Protein AF-A0A399NTB1-F1 (afdb_monomer)

Radius of gyration: 18.1 Å; Cα contacts (8 Å, |Δi|>4): 78; chains: 1; bounding box: 37×38×47 Å

Sequence (113 aa):
LAAPFAGIPLGTSALASAGLGVTPLVVAVVVLGLLAVVIEVRRRADLRFQGPPAPVDPALPGMAGMTTMMRVLPFVTVVFAGVAPLAAALYLLSSAAWTLVERAALRRLLGRA

Mean predicted aligned error: 7.23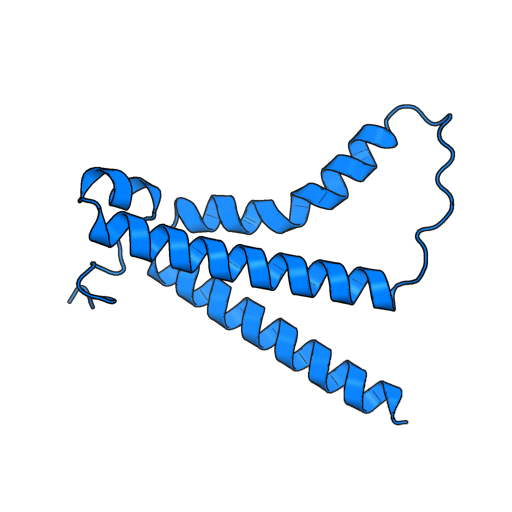 Å

Solvent-accessible surface area (backbone atoms only — not comparable to full-atom values): 6416 Å² total; per-residue (Å²): 134,79,62,59,55,99,85,36,54,34,76,45,17,39,65,59,17,64,81,73,41,68,68,52,27,50,55,38,51,51,54,49,50,53,35,51,49,50,51,50,52,46,51,54,53,49,52,68,71,72,48,81,76,76,90,72,68,83,83,49,88,62,51,73,57,51,56,50,48,69,67,49,58,77,55,53,58,50,58,53,34,35,68,34,29,42,52,55,34,51,50,51,34,53,52,51,48,47,54,47,51,51,53,52,51,50,52,59,51,63,74,73,109

Structure (mmCIF, N/CA/C/O backbone):
data_AF-A0A399NTB1-F1
#
_entry.id   AF-A0A399NTB1-F1
#
loop_
_atom_site.group_PDB
_atom_site.id
_atom_site.type_symbol
_atom_site.label_atom_id
_atom_site.label_alt_id
_atom_site.label_comp_id
_atom_site.label_asym_id
_atom_site.label_entity_id
_atom_site.label_seq_id
_atom_site.pdbx_PDB_ins_code
_atom_site.Cartn_x
_atom_site.Cartn_y
_atom_site.Cartn_z
_atom_site.occupancy
_atom_site.B_iso_or_equiv
_atom_site.auth_seq_id
_atom_site.auth_comp_id
_atom_site.auth_asym_id
_atom_site.auth_atom_id
_atom_site.pdbx_PDB_model_num
ATOM 1 N N . LEU A 1 1 ? 19.387 -16.579 -15.062 1.00 48.25 1 LEU A N 1
ATOM 2 C CA . LEU A 1 1 ? 17.949 -16.549 -15.413 1.00 48.25 1 LEU A CA 1
ATOM 3 C C . LEU A 1 1 ? 17.287 -15.416 -14.637 1.00 48.25 1 LEU A C 1
ATOM 5 O O . LEU A 1 1 ? 16.914 -15.610 -13.488 1.00 48.25 1 LEU A O 1
ATOM 9 N N . ALA A 1 2 ? 17.222 -14.215 -15.214 1.00 59.78 2 ALA A N 1
ATOM 10 C CA . ALA A 1 2 ? 16.421 -13.140 -14.636 1.00 59.78 2 ALA A CA 1
ATOM 11 C C . ALA A 1 2 ? 14.967 -13.407 -15.035 1.00 59.78 2 ALA A C 1
ATOM 13 O O . ALA A 1 2 ? 14.620 -13.249 -16.202 1.00 59.78 2 ALA A O 1
ATOM 14 N N . ALA A 1 3 ? 14.143 -13.892 -14.106 1.00 72.56 3 ALA A N 1
ATOM 15 C CA . ALA A 1 3 ? 12.722 -14.055 -14.382 1.00 72.56 3 ALA A CA 1
ATOM 16 C C . ALA A 1 3 ? 12.090 -12.655 -14.547 1.00 72.56 3 ALA A C 1
ATOM 18 O O . ALA A 1 3 ? 12.289 -11.804 -13.672 1.00 72.56 3 ALA A O 1
ATOM 19 N N . PRO A 1 4 ? 11.399 -12.374 -15.666 1.00 78.69 4 PRO A N 1
ATOM 20 C CA . PRO A 1 4 ? 10.725 -11.102 -15.865 1.00 78.69 4 PRO A CA 1
ATOM 21 C C . PRO A 1 4 ? 9.335 -11.115 -15.219 1.00 78.69 4 PRO A C 1
ATOM 23 O O . PRO A 1 4 ? 8.628 -12.121 -15.252 1.00 78.69 4 PRO A O 1
ATOM 26 N N . PHE A 1 5 ? 8.910 -9.974 -14.687 1.00 75.06 5 PHE A N 1
ATOM 27 C CA . PHE A 1 5 ? 7.531 -9.717 -14.282 1.00 75.06 5 PHE A CA 1
ATOM 28 C C . PHE A 1 5 ? 6.973 -8.603 -15.161 1.00 75.06 5 PHE A C 1
ATOM 30 O O . PHE A 1 5 ? 7.550 -7.519 -15.218 1.00 75.06 5 PHE A O 1
ATOM 37 N N . ALA A 1 6 ? 5.897 -8.886 -15.902 1.00 78.81 6 ALA A N 1
ATOM 38 C CA . ALA A 1 6 ? 5.325 -7.959 -16.886 1.00 78.81 6 ALA A CA 1
ATOM 39 C C . ALA A 1 6 ? 6.362 -7.397 -17.893 1.00 78.81 6 ALA A C 1
ATOM 41 O O . ALA A 1 6 ? 6.286 -6.241 -18.298 1.00 78.81 6 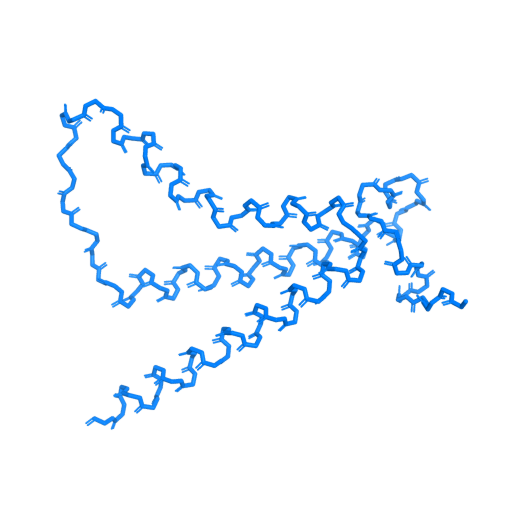ALA A O 1
ATOM 42 N N . GLY A 1 7 ? 7.359 -8.207 -18.276 1.00 77.00 7 GLY A N 1
ATOM 43 C CA . GLY A 1 7 ? 8.439 -7.806 -19.191 1.00 77.00 7 GLY A CA 1
ATOM 44 C C . GLY A 1 7 ? 9.625 -7.083 -18.535 1.00 77.00 7 GLY A C 1
ATOM 45 O O . GLY A 1 7 ? 10.559 -6.712 -19.237 1.00 77.00 7 GLY A O 1
ATOM 46 N N . ILE A 1 8 ? 9.627 -6.911 -17.207 1.00 80.62 8 ILE A N 1
ATOM 47 C CA . ILE A 1 8 ? 10.655 -6.168 -16.459 1.00 80.62 8 ILE A CA 1
ATOM 48 C C . ILE A 1 8 ? 11.490 -7.144 -15.619 1.00 80.62 8 ILE A C 1
ATOM 50 O O . ILE A 1 8 ? 10.905 -7.977 -14.922 1.00 80.62 8 ILE A O 1
ATOM 54 N N . PRO A 1 9 ? 12.834 -7.065 -15.624 1.00 83.81 9 PRO A N 1
ATOM 55 C CA . PRO A 1 9 ? 13.662 -7.898 -14.757 1.00 83.81 9 PRO A CA 1
ATOM 56 C C . PRO A 1 9 ? 13.305 -7.687 -13.280 1.00 83.81 9 PRO A C 1
ATOM 58 O O . PRO A 1 9 ? 13.337 -6.566 -12.780 1.00 83.81 9 PRO A O 1
ATOM 61 N N . LEU A 1 10 ? 13.027 -8.768 -12.547 1.00 80.19 10 LEU A N 1
ATOM 62 C CA . LEU A 1 10 ? 12.660 -8.712 -11.122 1.00 80.19 10 LEU A CA 1
ATOM 63 C C . LEU A 1 10 ? 13.719 -8.058 -10.210 1.00 80.19 10 LEU A C 1
ATOM 65 O O . LEU A 1 10 ? 13.403 -7.645 -9.093 1.00 80.19 10 LEU A O 1
ATOM 69 N N . GLY A 1 11 ? 14.967 -7.979 -10.685 1.00 81.62 11 GLY A N 1
ATOM 70 C CA . GLY A 1 11 ? 16.082 -7.307 -10.016 1.00 81.62 11 GLY A CA 1
ATOM 71 C C . GLY A 1 11 ? 16.023 -5.774 -10.064 1.00 81.62 11 GLY A C 1
ATOM 72 O O . GLY A 1 11 ? 16.745 -5.120 -9.318 1.00 81.62 11 GLY A O 1
ATOM 73 N N . THR A 1 12 ? 15.180 -5.192 -10.919 1.00 82.50 12 THR A N 1
ATOM 74 C CA . THR A 1 12 ? 15.041 -3.740 -11.071 1.00 82.50 12 THR A CA 1
ATOM 75 C C . THR A 1 12 ? 14.289 -3.144 -9.881 1.00 82.50 12 THR A C 1
ATOM 77 O O . THR A 1 12 ? 13.243 -3.653 -9.493 1.00 82.50 12 THR A O 1
ATOM 80 N N . SER A 1 13 ? 14.799 -2.055 -9.304 1.00 86.56 13 SER A N 1
ATOM 81 C CA . SER A 1 13 ? 14.093 -1.277 -8.277 1.00 86.56 13 SER A CA 1
ATOM 82 C C . SER A 1 13 ? 13.180 -0.214 -8.894 1.00 86.56 13 SER A C 1
ATOM 84 O O . SER A 1 1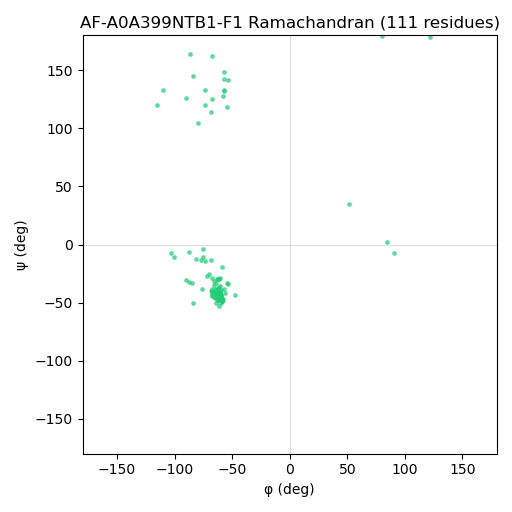3 ? 13.337 0.152 -10.063 1.00 86.56 13 SER A O 1
ATOM 86 N N . ALA A 1 14 ? 12.241 0.338 -8.119 1.00 79.81 14 ALA A N 1
ATOM 87 C CA . ALA A 1 14 ? 11.370 1.414 -8.605 1.00 79.81 14 ALA A CA 1
ATOM 88 C C . ALA A 1 14 ? 12.172 2.666 -8.991 1.00 79.81 14 ALA A C 1
ATOM 90 O O . ALA A 1 14 ? 11.886 3.300 -10.005 1.00 79.81 14 ALA A O 1
ATOM 91 N N . LEU A 1 15 ? 13.232 2.967 -8.235 1.00 83.44 15 LEU A N 1
ATOM 92 C CA . LEU A 1 15 ? 14.156 4.053 -8.557 1.00 83.44 15 LEU A CA 1
ATOM 93 C C . LEU A 1 15 ? 14.870 3.818 -9.898 1.00 83.44 15 LEU A C 1
ATOM 95 O O . LEU A 1 15 ? 14.923 4.715 -10.734 1.00 83.44 15 LEU A O 1
ATOM 99 N N . ALA A 1 16 ? 15.363 2.599 -10.133 1.00 83.44 16 ALA A N 1
ATOM 100 C CA . ALA A 1 16 ? 15.997 2.239 -11.401 1.00 83.44 16 ALA A CA 1
ATOM 101 C C . ALA A 1 16 ? 14.993 2.228 -12.570 1.00 83.44 16 ALA A C 1
ATOM 103 O O . ALA A 1 16 ? 15.360 2.521 -13.705 1.00 83.44 16 ALA A O 1
ATOM 104 N N . SER A 1 17 ? 13.716 1.949 -12.295 1.00 83.94 17 SER A N 1
ATOM 105 C CA . SER A 1 17 ? 12.644 1.912 -13.300 1.00 83.94 17 SER A CA 1
ATOM 106 C C . SER A 1 17 ? 12.412 3.265 -13.976 1.00 83.94 17 SER A C 1
ATOM 108 O O . SER A 1 17 ? 12.050 3.297 -15.150 1.00 83.94 17 SER A O 1
ATOM 110 N N . ALA A 1 18 ? 12.668 4.375 -13.274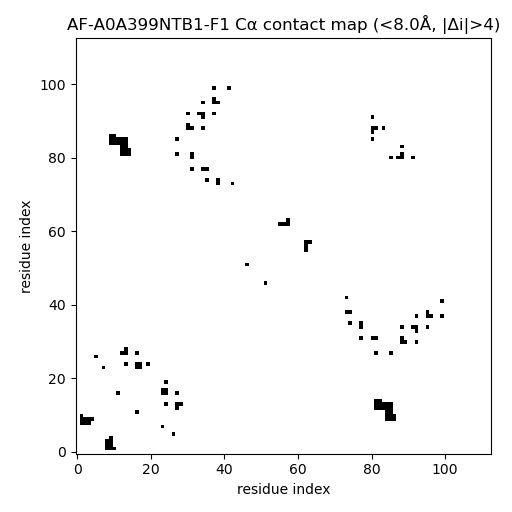 1.00 81.44 18 ALA A N 1
ATOM 111 C CA . ALA A 1 18 ? 12.513 5.726 -13.815 1.00 81.44 18 ALA A CA 1
ATOM 112 C C . ALA A 1 18 ? 13.432 6.007 -15.019 1.00 81.44 18 ALA A C 1
ATOM 114 O O . ALA A 1 18 ? 13.055 6.764 -15.909 1.00 81.44 18 ALA A O 1
ATOM 115 N N . GLY A 1 19 ? 14.608 5.371 -15.076 1.00 84.19 19 GLY A N 1
ATOM 116 C CA . GLY A 1 19 ? 15.558 5.503 -16.188 1.00 84.19 19 GLY A CA 1
ATOM 117 C C . GLY A 1 19 ? 15.326 4.534 -17.352 1.00 84.19 19 GLY A C 1
ATOM 118 O O . GLY A 1 19 ? 16.001 4.644 -18.370 1.00 84.19 19 GLY A O 1
ATOM 119 N N . LEU A 1 20 ? 14.398 3.578 -17.216 1.00 83.00 20 LEU A N 1
ATOM 120 C CA . LEU A 1 20 ? 14.179 2.493 -18.186 1.00 83.00 20 LEU A CA 1
ATOM 121 C C . LEU A 1 20 ? 12.947 2.708 -19.081 1.00 83.00 20 LEU A C 1
ATOM 123 O O . LEU A 1 20 ? 12.733 1.943 -20.020 1.00 83.00 20 LEU A O 1
ATOM 127 N N . GLY A 1 21 ? 12.137 3.734 -18.801 1.00 86.75 21 GLY A N 1
ATOM 128 C CA . GLY A 1 21 ? 10.966 4.116 -19.593 1.00 86.75 21 GLY A CA 1
ATOM 129 C C . GLY A 1 21 ? 9.653 4.113 -18.807 1.00 86.75 21 GLY A C 1
ATOM 130 O O . GLY A 1 21 ? 9.596 3.786 -17.623 1.00 86.75 21 GLY A O 1
ATOM 131 N N . VAL A 1 22 ? 8.562 4.478 -19.485 1.00 87.38 22 VAL A N 1
ATOM 132 C CA . VAL A 1 22 ? 7.243 4.670 -18.852 1.00 87.38 22 VAL A CA 1
ATOM 133 C C . VAL A 1 22 ? 6.638 3.368 -18.327 1.00 87.38 22 VAL A C 1
ATOM 135 O O 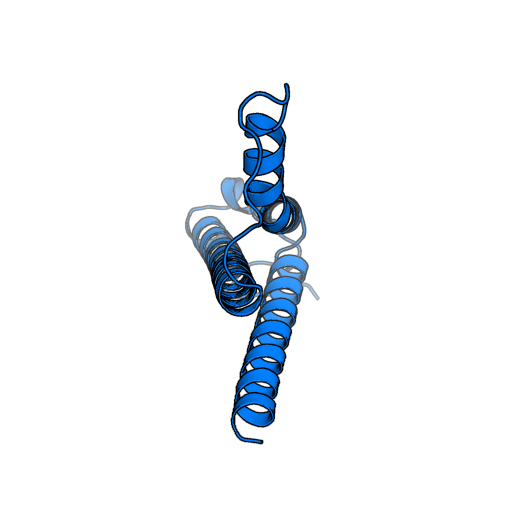. VAL A 1 22 ? 6.119 3.334 -17.216 1.00 87.38 22 VAL A O 1
ATOM 138 N N . THR A 1 23 ? 6.745 2.277 -19.084 1.00 87.94 23 THR A N 1
ATOM 139 C CA . THR A 1 23 ? 6.174 0.975 -18.715 1.00 87.94 23 THR A CA 1
ATOM 140 C C . THR A 1 23 ? 6.758 0.414 -17.411 1.00 87.94 23 THR A C 1
ATOM 142 O O . THR A 1 23 ? 5.970 0.117 -16.509 1.00 87.94 23 THR A O 1
ATOM 145 N N . PRO A 1 24 ? 8.094 0.293 -17.239 1.00 85.75 24 PRO A N 1
ATOM 146 C CA . PRO A 1 24 ? 8.660 -0.202 -15.985 1.00 85.75 24 PRO A CA 1
ATOM 147 C C . PRO A 1 24 ? 8.339 0.696 -14.793 1.00 85.75 24 PRO A C 1
ATOM 149 O O . PRO A 1 24 ? 8.043 0.193 -13.708 1.00 85.75 24 PRO A O 1
ATOM 152 N N . LEU A 1 25 ? 8.324 2.014 -15.002 1.00 86.38 25 LEU A N 1
ATOM 153 C CA . LEU A 1 25 ? 7.949 2.971 -13.970 1.00 86.38 25 LEU A CA 1
ATOM 154 C C . LEU A 1 25 ? 6.498 2.774 -13.507 1.00 86.38 25 LEU A C 1
ATOM 156 O O . LEU A 1 25 ? 6.249 2.720 -12.304 1.00 86.38 25 LEU A O 1
ATOM 160 N N . VAL A 1 26 ? 5.550 2.614 -14.437 1.00 90.06 26 VAL A N 1
ATOM 161 C CA . VAL A 1 26 ? 4.133 2.385 -14.109 1.00 90.06 26 VAL A CA 1
ATOM 162 C C . VAL A 1 26 ? 3.961 1.111 -13.286 1.00 90.06 26 VAL A C 1
ATOM 164 O O . VAL A 1 26 ? 3.287 1.147 -12.258 1.00 90.06 26 VAL A O 1
ATOM 167 N N . VAL A 1 27 ? 4.596 0.002 -13.676 1.00 88.69 27 VAL A N 1
ATOM 168 C CA . VAL A 1 27 ? 4.497 -1.259 -12.920 1.00 88.69 27 VAL A CA 1
ATOM 169 C C . VAL A 1 27 ? 5.047 -1.095 -11.504 1.00 88.69 27 VAL A C 1
ATOM 171 O O . VAL A 1 27 ? 4.391 -1.498 -10.543 1.00 88.69 27 VAL A O 1
ATOM 174 N N . ALA A 1 28 ? 6.213 -0.463 -11.351 1.00 88.19 28 ALA A N 1
ATOM 175 C CA . ALA A 1 28 ? 6.806 -0.230 -1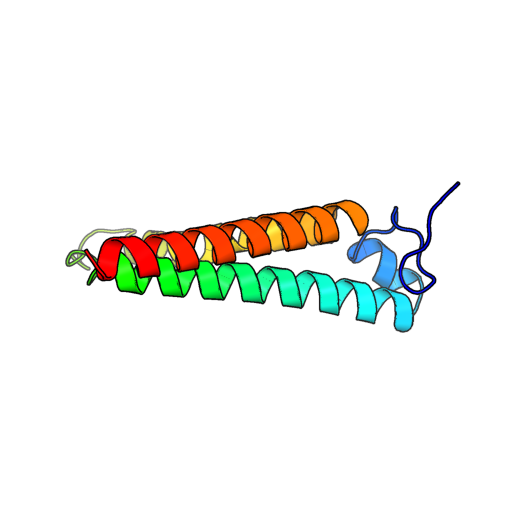0.040 1.00 88.19 28 ALA A CA 1
ATOM 176 C C . ALA A 1 28 ? 5.910 0.647 -9.144 1.00 88.19 28 ALA A C 1
ATOM 178 O O . ALA A 1 28 ? 5.669 0.306 -7.985 1.00 88.19 28 ALA A O 1
ATOM 179 N N . VAL A 1 29 ? 5.358 1.735 -9.690 1.00 90.38 29 VAL A N 1
ATOM 180 C CA . VAL A 1 29 ? 4.437 2.629 -8.971 1.00 90.38 29 VAL A CA 1
ATOM 181 C C . VAL A 1 29 ? 3.156 1.902 -8.564 1.00 90.38 29 VAL A C 1
ATOM 183 O O . VAL A 1 29 ? 2.704 2.068 -7.433 1.00 90.38 29 VAL A O 1
ATOM 186 N N . VAL A 1 30 ? 2.591 1.061 -9.436 1.00 93.88 30 VAL A N 1
ATOM 187 C CA . VAL A 1 30 ? 1.399 0.260 -9.115 1.00 93.88 30 VAL A CA 1
ATOM 188 C C . VAL A 1 30 ? 1.681 -0.698 -7.956 1.00 93.88 30 VAL A C 1
ATOM 190 O O . VAL A 1 30 ? 0.896 -0.743 -7.011 1.00 93.88 30 VAL A O 1
ATOM 193 N N . VAL A 1 31 ? 2.807 -1.419 -7.970 1.00 91.00 31 VAL A N 1
ATOM 194 C CA . VAL A 1 31 ? 3.172 -2.349 -6.883 1.00 91.00 31 VAL A CA 1
ATOM 195 C C . VAL A 1 31 ? 3.348 -1.611 -5.552 1.00 91.00 31 VAL A C 1
ATOM 197 O O . VAL A 1 31 ? 2.789 -2.035 -4.538 1.00 91.00 31 VAL A O 1
ATOM 200 N N . LEU A 1 32 ? 4.071 -0.487 -5.541 1.00 91.06 32 LEU A N 1
ATOM 201 C CA . LEU A 1 32 ? 4.251 0.322 -4.330 1.00 91.06 32 LEU A CA 1
ATOM 202 C C . LEU A 1 32 ? 2.935 0.938 -3.844 1.00 91.06 32 LEU A C 1
ATOM 204 O O . LEU A 1 32 ? 2.680 0.973 -2.640 1.00 91.06 32 LEU A O 1
ATOM 208 N N . GLY A 1 33 ? 2.080 1.378 -4.768 1.00 93.62 33 GLY A N 1
ATOM 209 C CA . GLY A 1 33 ? 0.746 1.886 -4.468 1.00 93.62 33 GLY A CA 1
ATOM 210 C C . GLY A 1 33 ? -0.129 0.826 -3.803 1.00 93.62 33 GLY A C 1
ATOM 211 O O . GLY A 1 33 ? -0.729 1.092 -2.763 1.00 93.62 33 GLY A O 1
ATOM 212 N N . LEU A 1 34 ? -0.143 -0.400 -4.333 1.00 94.81 34 LEU A N 1
ATOM 213 C CA . LEU A 1 34 ? -0.857 -1.526 -3.723 1.00 94.81 34 LEU A CA 1
ATOM 214 C C . LEU A 1 34 ? -0.328 -1.836 -2.318 1.00 94.81 34 LEU A C 1
ATOM 216 O O . LEU A 1 34 ? -1.122 -2.032 -1.397 1.00 94.81 34 LEU A O 1
ATOM 220 N N . LEU A 1 35 ? 0.994 -1.819 -2.121 1.00 92.25 35 LEU A N 1
ATOM 221 C CA . LEU A 1 35 ? 1.598 -2.031 -0.804 1.00 92.25 35 LEU A CA 1
ATOM 222 C C . LEU A 1 35 ? 1.173 -0.941 0.190 1.00 92.25 35 LEU A C 1
ATOM 224 O O . LEU A 1 35 ? 0.756 -1.254 1.307 1.00 92.25 35 LEU A O 1
ATOM 228 N N . ALA A 1 36 ? 1.212 0.328 -0.222 1.00 92.88 36 ALA A N 1
ATOM 229 C CA . ALA A 1 36 ? 0.760 1.452 0.594 1.00 92.88 36 ALA A CA 1
ATOM 230 C C . ALA A 1 36 ? -0.727 1.334 0.970 1.00 92.88 36 ALA A C 1
ATOM 232 O O . ALA A 1 36 ? -1.092 1.577 2.122 1.00 92.88 36 ALA A O 1
ATOM 233 N N . VAL A 1 37 ? -1.579 0.900 0.032 1.00 94.94 37 VAL A N 1
ATOM 234 C CA . VAL A 1 37 ? -3.003 0.640 0.289 1.00 94.94 37 VAL A CA 1
ATOM 235 C C . VAL A 1 37 ? -3.173 -0.456 1.339 1.00 94.94 37 VAL A C 1
ATOM 237 O O . VAL A 1 37 ? -3.911 -0.255 2.301 1.00 94.94 37 VAL A O 1
ATOM 240 N N . VAL A 1 38 ? -2.471 -1.587 1.219 1.00 92.31 38 VAL A N 1
ATOM 241 C CA . VAL A 1 38 ? -2.546 -2.681 2.206 1.00 92.31 38 VAL A CA 1
ATOM 242 C C . VAL A 1 38 ? -2.129 -2.203 3.600 1.00 92.31 38 VAL A C 1
ATOM 244 O O . VAL A 1 38 ? -2.814 -2.497 4.585 1.00 92.31 38 VAL A O 1
ATOM 247 N N . ILE A 1 39 ? -1.049 -1.424 3.695 1.00 91.38 39 ILE A N 1
ATOM 248 C CA . ILE A 1 39 ? -0.570 -0.853 4.961 1.00 91.38 39 ILE A CA 1
ATOM 249 C C . ILE A 1 39 ? -1.611 0.092 5.569 1.00 91.38 39 ILE A C 1
ATOM 251 O O . ILE A 1 39 ? -1.895 -0.000 6.765 1.00 91.38 39 ILE A O 1
ATOM 255 N N . GLU A 1 40 ? -2.224 0.962 4.767 1.00 91.50 40 GLU A N 1
ATOM 256 C CA . GLU A 1 40 ? -3.249 1.888 5.250 1.00 91.50 40 GLU A CA 1
ATOM 257 C C . GLU A 1 40 ? -4.526 1.155 5.683 1.00 91.50 40 GLU A C 1
ATOM 259 O O . GLU A 1 40 ? -5.096 1.480 6.727 1.00 91.50 40 GLU A O 1
ATOM 264 N N . VAL A 1 41 ? -4.966 0.125 4.951 1.00 91.88 41 VAL A N 1
ATOM 265 C CA . VAL A 1 41 ? -6.120 -0.693 5.364 1.00 91.88 41 VAL A CA 1
ATOM 266 C C . VAL A 1 41 ? -5.824 -1.392 6.690 1.00 91.88 41 VAL A C 1
ATOM 268 O O . VAL A 1 41 ? -6.662 -1.355 7.593 1.00 91.88 41 VAL A O 1
ATOM 271 N N . ARG A 1 42 ? -4.624 -1.966 6.853 1.00 88.56 42 ARG A N 1
ATOM 272 C CA . ARG A 1 42 ? -4.188 -2.568 8.121 1.00 88.56 42 ARG A CA 1
ATOM 273 C C . ARG A 1 42 ? -4.205 -1.544 9.254 1.00 88.56 42 ARG A C 1
ATOM 275 O O . ARG A 1 42 ? -4.786 -1.812 10.303 1.00 88.56 42 ARG A O 1
ATOM 282 N N . ARG A 1 43 ? -3.632 -0.359 9.032 1.00 87.69 43 ARG A N 1
ATOM 283 C CA . ARG A 1 43 ? -3.593 0.734 10.012 1.00 87.69 43 ARG A CA 1
ATOM 284 C C . ARG A 1 43 ? -5.001 1.162 10.433 1.00 87.69 43 ARG A C 1
ATOM 286 O O . ARG A 1 43 ? -5.277 1.261 11.625 1.00 87.69 43 ARG A O 1
ATOM 293 N N . ARG A 1 44 ? -5.919 1.359 9.482 1.00 87.31 44 ARG A N 1
ATOM 294 C CA . ARG A 1 44 ? -7.327 1.691 9.768 1.00 87.31 44 ARG A CA 1
ATOM 295 C C . ARG A 1 44 ? -8.036 0.584 10.534 1.00 87.31 44 ARG A C 1
ATOM 297 O O . ARG A 1 44 ? -8.814 0.874 11.439 1.00 87.31 44 ARG A O 1
ATOM 304 N N . ALA A 1 45 ? -7.789 -0.672 10.173 1.00 86.81 45 ALA A N 1
ATOM 305 C CA . ALA A 1 45 ? -8.368 -1.811 10.865 1.00 86.81 45 ALA A CA 1
ATOM 306 C C . ALA A 1 45 ? -7.874 -1.880 12.318 1.00 86.81 45 ALA A C 1
ATOM 308 O O . ALA A 1 45 ? -8.676 -2.136 13.213 1.00 86.81 45 ALA A O 1
ATOM 309 N N . ASP A 1 46 ? -6.586 -1.648 12.568 1.00 85.75 46 ASP A N 1
ATOM 310 C CA . ASP A 1 46 ? -6.005 -1.657 13.915 1.00 85.75 46 ASP A CA 1
ATOM 311 C C . ASP A 1 46 ? -6.573 -0.516 14.775 1.00 85.75 46 ASP A C 1
ATOM 313 O O . ASP A 1 46 ? -7.057 -0.780 15.874 1.00 85.75 46 ASP A O 1
ATOM 317 N N . LEU A 1 47 ? -6.656 0.707 14.238 1.00 84.94 47 LEU A N 1
ATOM 318 C CA . LEU A 1 47 ? -7.254 1.857 14.935 1.00 84.94 47 LEU A CA 1
ATOM 319 C C . LEU A 1 47 ? -8.722 1.629 15.320 1.00 84.94 47 LEU A C 1
ATOM 321 O O . LEU A 1 47 ? -9.147 2.012 16.403 1.00 84.94 47 LEU A O 1
ATOM 325 N N . ARG A 1 48 ? -9.509 0.982 14.451 1.00 85.06 48 ARG A N 1
ATOM 326 C CA . ARG A 1 48 ? -10.914 0.651 14.751 1.00 85.06 48 ARG A CA 1
ATOM 327 C C . ARG A 1 48 ? -11.054 -0.360 15.886 1.00 85.06 48 ARG A C 1
ATOM 329 O O . ARG A 1 48 ? -12.059 -0.336 16.582 1.00 85.06 48 ARG A O 1
ATOM 336 N N . PHE A 1 49 ? -10.088 -1.264 16.035 1.00 80.38 49 PHE A N 1
ATOM 337 C CA . PHE A 1 49 ? -10.148 -2.335 17.029 1.00 80.38 49 PHE A CA 1
ATOM 338 C C . PHE A 1 49 ? -9.580 -1.912 18.389 1.00 80.38 49 PHE A C 1
ATOM 340 O O . PHE A 1 49 ? -10.055 -2.377 19.415 1.00 80.38 49 PHE A O 1
ATOM 347 N N . GLN A 1 50 ? -8.584 -1.023 18.407 1.00 82.50 50 GLN A N 1
ATOM 348 C CA . GLN A 1 50 ? -7.937 -0.544 19.635 1.00 82.50 50 GLN A CA 1
ATOM 349 C C . GLN A 1 50 ? -8.781 0.472 20.428 1.00 82.50 50 GLN A C 1
ATOM 351 O O . GLN A 1 50 ? -8.450 0.765 21.573 1.00 82.50 50 GLN A O 1
ATOM 356 N N . GLY A 1 51 ? -9.877 0.977 19.850 1.00 72.12 51 GLY A N 1
ATOM 357 C CA . GLY A 1 51 ? -10.727 1.993 20.471 1.00 72.12 51 GLY A CA 1
ATOM 358 C C . GLY A 1 51 ? -10.164 3.416 20.334 1.00 72.12 51 GLY A C 1
ATOM 359 O O . GLY A 1 51 ? -9.120 3.616 19.705 1.00 72.12 51 GLY A O 1
ATOM 360 N N . PRO A 1 52 ? -10.874 4.433 20.860 1.00 72.75 52 PRO A N 1
ATOM 361 C CA . PRO A 1 52 ? -10.407 5.812 20.825 1.00 72.75 52 PRO A CA 1
ATOM 362 C C . PRO A 1 52 ? -9.032 5.912 21.496 1.00 72.75 52 PRO A C 1
ATOM 364 O O . PRO A 1 52 ? -8.859 5.371 22.591 1.00 72.75 52 PRO A O 1
ATOM 367 N N . PRO A 1 53 ? -8.052 6.586 20.872 1.00 71.88 53 PRO A N 1
ATOM 368 C CA . PRO A 1 53 ? -6.772 6.815 21.523 1.00 71.88 53 PRO A CA 1
ATOM 369 C C . PRO A 1 53 ? -6.998 7.549 22.848 1.00 71.88 53 PRO A C 1
ATOM 371 O O . PRO A 1 53 ? -7.873 8.414 22.940 1.00 71.88 53 PRO A O 1
ATOM 374 N N . ALA A 1 54 ? -6.215 7.190 23.867 1.00 75.50 54 ALA A N 1
ATOM 375 C CA . ALA A 1 54 ? -6.275 7.851 25.163 1.00 75.50 54 ALA A CA 1
ATOM 376 C C . ALA A 1 54 ? -6.108 9.374 24.987 1.00 75.50 54 ALA A C 1
ATOM 378 O O . ALA A 1 54 ? -5.305 9.789 24.141 1.00 75.50 54 ALA A O 1
ATOM 379 N N . PRO A 1 55 ? -6.845 10.206 25.751 1.00 70.62 55 PRO A N 1
ATOM 380 C CA . PRO A 1 55 ? -6.699 11.651 25.688 1.00 70.62 55 PRO A CA 1
ATOM 381 C C . PRO A 1 55 ? -5.241 12.032 25.928 1.00 70.62 55 PRO A C 1
ATOM 383 O O . PRO A 1 55 ? -4.667 11.737 26.975 1.00 70.62 55 PRO A O 1
ATOM 386 N N . VAL A 1 56 ? -4.637 12.653 24.924 1.00 71.12 56 VAL A N 1
ATOM 387 C CA . VAL A 1 56 ? -3.292 13.204 25.017 1.00 71.12 56 VAL A CA 1
ATOM 388 C C . VAL A 1 56 ? -3.423 14.641 25.487 1.00 71.12 56 VAL A C 1
ATOM 390 O O . VAL A 1 56 ? -4.139 15.417 24.856 1.00 71.12 56 VAL A O 1
ATOM 393 N N . ASP A 1 57 ? -2.719 14.996 26.559 1.00 76.38 57 ASP A N 1
ATOM 394 C CA . ASP A 1 57 ? -2.654 16.378 27.021 1.00 76.38 57 ASP A CA 1
ATOM 395 C C . ASP A 1 57 ? -1.868 17.230 25.998 1.00 76.38 57 ASP A C 1
ATOM 397 O O . ASP A 1 57 ? -0.671 16.994 25.780 1.00 76.38 57 ASP A O 1
ATOM 401 N N . PRO A 1 58 ? -2.524 18.197 25.327 1.00 69.25 58 PRO A N 1
ATOM 402 C CA . PRO A 1 58 ? -1.890 19.037 24.317 1.00 69.25 58 PRO A CA 1
ATOM 403 C C . PRO A 1 58 ? -0.843 19.994 24.905 1.00 69.25 58 PRO A C 1
ATOM 405 O O . PRO A 1 58 ? -0.071 20.568 24.139 1.00 69.25 58 PRO A O 1
ATOM 408 N N . ALA A 1 59 ? -0.797 20.166 26.233 1.00 77.38 59 ALA A N 1
ATOM 409 C CA . ALA A 1 59 ? 0.194 20.994 26.911 1.00 77.38 59 ALA A CA 1
ATOM 410 C C . ALA A 1 59 ? 1.574 20.322 27.020 1.00 77.38 59 ALA A C 1
ATOM 412 O O . ALA A 1 59 ? 2.555 21.010 27.306 1.00 77.38 59 ALA A O 1
ATOM 413 N N . LEU A 1 60 ? 1.686 19.008 26.767 1.00 77.75 60 LEU A N 1
ATOM 414 C CA . LEU A 1 60 ? 2.985 18.335 26.757 1.00 77.75 60 LEU A CA 1
ATOM 415 C C . LEU A 1 60 ? 3.789 18.703 25.492 1.00 77.75 60 LEU A C 1
ATOM 417 O O . LEU A 1 60 ? 3.365 18.387 24.369 1.00 77.75 60 LEU A O 1
ATOM 421 N N . PRO A 1 61 ? 4.988 19.302 25.641 1.00 77.56 61 PRO A N 1
ATOM 422 C CA . PRO A 1 61 ? 5.858 19.606 24.512 1.00 77.56 61 PRO A CA 1
ATOM 423 C C . PRO A 1 61 ? 6.191 18.335 23.717 1.00 77.56 61 PRO A C 1
ATOM 425 O O . PRO A 1 61 ? 6.559 17.311 24.286 1.00 77.56 61 PRO A O 1
ATOM 428 N N . GLY A 1 62 ? 6.078 18.391 22.388 1.00 79.44 62 GLY A N 1
ATOM 429 C CA . GLY A 1 62 ? 6.443 17.279 21.499 1.00 79.44 62 GLY A CA 1
ATOM 430 C C . GLY A 1 62 ? 5.321 16.285 21.160 1.00 79.44 62 GLY A C 1
ATOM 431 O O . GLY A 1 62 ? 5.498 15.479 20.242 1.00 79.44 62 GLY A O 1
ATOM 432 N N . MET A 1 63 ? 4.136 16.373 21.781 1.00 79.94 63 MET A N 1
ATOM 433 C CA . MET A 1 63 ? 3.023 15.445 21.492 1.00 79.94 63 MET A CA 1
ATOM 434 C C . MET A 1 63 ? 2.482 15.539 20.056 1.00 79.94 63 MET A C 1
ATOM 436 O O . MET A 1 63 ? 2.110 14.523 19.455 1.00 79.94 63 MET A O 1
ATOM 440 N N . ALA A 1 64 ? 2.498 16.734 19.458 1.00 75.06 64 ALA A N 1
ATOM 441 C CA . ALA A 1 64 ? 2.130 16.928 18.052 1.00 75.06 64 ALA A CA 1
ATOM 442 C C . ALA A 1 64 ? 3.098 16.205 17.089 1.00 75.06 64 ALA A C 1
ATOM 444 O O . ALA A 1 64 ? 2.673 15.577 16.111 1.00 75.06 64 AL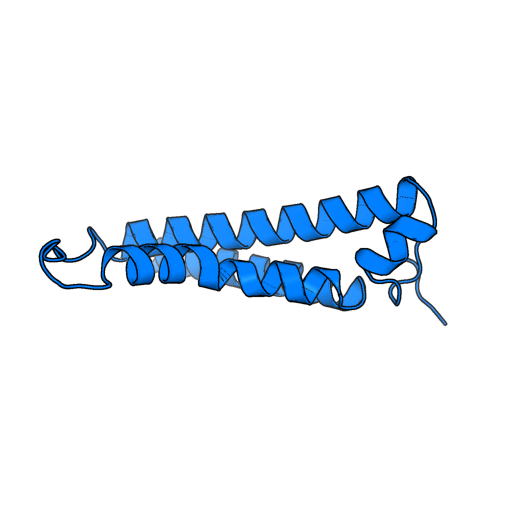A A O 1
ATOM 445 N N . GLY A 1 65 ? 4.399 16.231 17.403 1.00 81.06 65 GLY A N 1
ATOM 446 C CA . GLY A 1 65 ? 5.434 15.521 16.649 1.00 81.06 65 GLY A CA 1
ATOM 447 C C . GLY A 1 65 ? 5.297 14.005 16.781 1.00 81.06 65 GLY A C 1
ATOM 448 O O . GLY A 1 65 ? 5.308 13.296 15.776 1.00 81.06 65 GLY A O 1
ATOM 449 N N . MET A 1 66 ? 5.062 13.512 18.000 1.00 82.56 66 MET A N 1
ATOM 450 C CA . MET A 1 66 ? 4.863 12.084 18.273 1.00 82.56 66 MET A CA 1
ATOM 451 C C . MET A 1 66 ? 3.652 11.513 17.522 1.00 82.56 66 MET A C 1
ATOM 453 O O . MET A 1 66 ? 3.742 10.460 16.890 1.00 82.56 66 MET A O 1
ATOM 457 N N . THR A 1 67 ? 2.537 12.249 17.502 1.00 80.31 67 THR A N 1
ATOM 458 C CA . THR A 1 67 ? 1.329 11.852 16.760 1.00 80.31 67 THR A CA 1
ATOM 459 C C . THR A 1 67 ? 1.599 11.751 15.258 1.00 80.31 67 THR A C 1
ATOM 461 O O . THR A 1 67 ? 1.150 10.809 14.604 1.00 80.31 67 THR A O 1
ATOM 464 N N . THR A 1 68 ? 2.354 12.699 14.699 1.00 80.81 68 THR A N 1
ATOM 465 C CA . THR A 1 68 ? 2.754 12.669 13.285 1.00 80.81 68 THR A CA 1
ATOM 466 C C . THR A 1 68 ? 3.677 11.486 12.997 1.00 80.81 68 THR A C 1
ATOM 468 O O . THR A 1 68 ? 3.438 10.741 12.047 1.00 80.81 68 THR A O 1
ATOM 471 N N . MET A 1 69 ? 4.671 11.247 13.856 1.00 85.75 69 MET A N 1
ATOM 472 C CA . MET A 1 69 ? 5.605 10.129 13.725 1.00 85.75 69 MET A CA 1
ATOM 473 C C . MET A 1 69 ? 4.869 8.784 13.708 1.00 85.75 69 MET A C 1
ATOM 475 O O . MET A 1 69 ? 5.076 7.975 12.806 1.00 85.75 69 MET A O 1
ATOM 479 N N . MET A 1 70 ? 3.933 8.571 14.640 1.00 85.19 70 MET A N 1
ATOM 480 C CA . MET A 1 70 ? 3.118 7.351 14.700 1.00 85.19 70 MET A CA 1
ATOM 481 C C . MET A 1 70 ? 2.267 7.127 13.444 1.00 85.19 70 MET A C 1
ATOM 483 O O . MET A 1 70 ? 1.972 5.986 13.089 1.00 85.19 70 MET A O 1
ATOM 487 N N . ARG A 1 71 ? 1.867 8.198 12.747 1.00 83.44 71 ARG A N 1
ATOM 488 C CA . ARG A 1 71 ? 1.128 8.094 11.480 1.00 83.44 71 ARG A CA 1
ATOM 489 C C . ARG A 1 71 ? 2.025 7.703 10.311 1.00 83.44 71 ARG A C 1
ATOM 491 O O . ARG A 1 71 ? 1.574 6.948 9.455 1.00 83.44 71 ARG A O 1
ATOM 498 N N . VAL A 1 72 ? 3.254 8.215 10.271 1.00 86.81 72 VAL A N 1
ATOM 499 C CA . VAL A 1 72 ? 4.187 8.025 9.148 1.00 86.81 72 VAL A CA 1
ATOM 500 C C . VAL A 1 72 ? 4.966 6.715 9.263 1.00 86.81 72 VAL A C 1
ATOM 502 O O . VAL A 1 72 ? 5.235 6.080 8.245 1.00 86.81 72 VAL A O 1
ATOM 505 N N . LEU A 1 73 ? 5.276 6.269 10.484 1.00 89.00 73 LEU A N 1
ATOM 506 C CA . LEU A 1 73 ? 6.116 5.099 10.756 1.00 89.00 73 LEU A CA 1
ATOM 507 C C . LEU A 1 73 ? 5.753 3.841 9.935 1.00 89.00 73 LEU A C 1
ATOM 509 O O . LEU A 1 73 ? 6.666 3.221 9.388 1.00 89.00 73 LEU A O 1
ATOM 513 N N . PRO A 1 74 ? 4.469 3.461 9.757 1.00 84.88 74 PRO A N 1
ATOM 514 C CA . PRO A 1 74 ? 4.115 2.280 8.965 1.00 84.88 74 PRO A CA 1
ATOM 515 C C . PRO A 1 74 ? 4.512 2.381 7.482 1.00 84.88 74 PRO A C 1
ATOM 517 O O . PRO A 1 74 ? 4.816 1.365 6.855 1.00 84.88 74 PRO A O 1
ATOM 520 N N . PHE A 1 75 ? 4.546 3.593 6.921 1.00 87.44 75 PHE A N 1
ATOM 521 C CA . PHE A 1 75 ? 4.837 3.843 5.505 1.00 87.44 75 PHE A CA 1
ATOM 522 C C . PHE A 1 75 ? 6.330 3.844 5.176 1.00 87.44 75 PHE A C 1
ATOM 524 O O . PHE A 1 75 ? 6.689 3.746 4.005 1.00 87.44 75 PHE A O 1
ATOM 531 N N . VAL A 1 76 ? 7.205 3.879 6.185 1.00 87.94 76 VAL A N 1
ATOM 532 C CA . VAL A 1 76 ? 8.663 3.757 6.004 1.00 87.94 76 VAL A CA 1
ATOM 533 C C . VAL A 1 76 ? 9.014 2.492 5.211 1.00 87.94 76 VAL A C 1
ATOM 535 O O . VAL A 1 76 ? 9.914 2.495 4.375 1.00 87.94 76 VAL A O 1
ATOM 538 N N . THR A 1 77 ? 8.239 1.424 5.395 1.00 86.75 77 THR A N 1
ATOM 539 C CA . THR A 1 77 ? 8.383 0.169 4.646 1.00 86.75 77 THR A CA 1
ATOM 540 C C . THR A 1 77 ? 8.205 0.335 3.131 1.00 86.75 77 THR A C 1
ATOM 542 O O . THR A 1 77 ? 8.924 -0.304 2.366 1.00 86.75 77 THR A O 1
ATOM 545 N N . VAL A 1 78 ? 7.315 1.226 2.681 1.00 85.25 78 VAL A N 1
ATOM 546 C CA . VAL A 1 78 ? 7.087 1.510 1.253 1.00 85.25 78 VAL A CA 1
ATOM 547 C C . VAL A 1 78 ? 8.307 2.193 0.639 1.00 85.25 78 VAL A C 1
ATOM 549 O O . VAL A 1 78 ? 8.692 1.879 -0.485 1.00 85.25 78 VAL A O 1
ATOM 552 N N . VAL A 1 79 ? 8.954 3.085 1.395 1.00 87.75 79 VAL A N 1
ATOM 553 C CA . VAL A 1 79 ? 10.177 3.773 0.957 1.00 87.75 79 VAL A CA 1
ATOM 554 C C . VAL A 1 79 ? 11.301 2.763 0.728 1.00 87.75 79 VAL A C 1
ATOM 556 O O . VAL A 1 79 ? 11.911 2.754 -0.340 1.00 87.75 79 VAL A O 1
ATOM 559 N N . PHE A 1 80 ? 11.524 1.852 1.682 1.00 88.06 80 PHE A N 1
ATOM 560 C CA . PHE A 1 80 ? 12.506 0.776 1.520 1.00 88.06 80 PHE A CA 1
ATOM 561 C C . PHE A 1 80 ? 12.168 -0.153 0.349 1.00 88.06 80 PHE A C 1
ATOM 563 O O . PHE A 1 80 ? 13.057 -0.512 -0.424 1.00 88.06 80 PHE A O 1
ATOM 570 N N . ALA A 1 81 ? 10.889 -0.492 0.166 1.00 87.38 81 ALA A N 1
ATOM 571 C CA . ALA A 1 81 ? 10.441 -1.308 -0.958 1.00 87.38 81 ALA A CA 1
ATOM 572 C C . ALA A 1 81 ? 10.705 -0.645 -2.323 1.00 87.38 81 ALA A C 1
ATOM 574 O O . ALA A 1 81 ? 10.940 -1.351 -3.298 1.00 87.38 81 ALA A O 1
ATOM 575 N N . GLY A 1 82 ? 10.702 0.691 -2.405 1.00 82.19 82 GLY A N 1
ATOM 576 C CA . GLY A 1 82 ? 10.985 1.416 -3.647 1.00 82.19 82 GLY A CA 1
ATOM 577 C C . GLY A 1 82 ? 12.453 1.379 -4.084 1.00 82.19 82 GLY A C 1
ATOM 578 O O . GLY A 1 82 ? 12.745 1.461 -5.280 1.00 82.19 82 GLY A O 1
ATOM 579 N N . VAL A 1 83 ? 13.379 1.227 -3.135 1.00 86.75 83 VAL A N 1
ATOM 580 C CA . VAL A 1 83 ? 14.820 1.096 -3.417 1.00 86.75 83 VAL A CA 1
ATOM 581 C C . VAL A 1 83 ? 15.217 -0.369 -3.615 1.00 86.75 83 VAL A C 1
ATOM 583 O O . VAL A 1 83 ? 16.126 -0.661 -4.391 1.00 86.75 83 VAL A O 1
ATOM 586 N N . ALA A 1 84 ? 14.523 -1.292 -2.948 1.00 86.38 84 ALA A N 1
ATOM 587 C CA . ALA A 1 84 ? 14.731 -2.724 -3.106 1.00 86.38 84 ALA A CA 1
ATOM 588 C C . ALA A 1 84 ? 14.316 -3.227 -4.510 1.00 86.38 84 ALA A C 1
ATOM 590 O O . ALA A 1 84 ? 13.558 -2.555 -5.218 1.00 86.38 84 ALA A O 1
ATOM 591 N N . PRO A 1 85 ? 14.782 -4.420 -4.928 1.00 89.56 85 PRO A N 1
ATOM 592 C CA . PRO A 1 85 ? 14.315 -5.053 -6.157 1.00 89.56 85 PRO A CA 1
ATOM 593 C C . PRO A 1 85 ? 12.798 -5.254 -6.159 1.00 89.56 85 PRO A C 1
ATOM 595 O O . PRO A 1 85 ? 12.202 -5.541 -5.118 1.00 89.56 85 PRO A O 1
ATOM 598 N N . LEU A 1 86 ? 12.178 -5.201 -7.336 1.00 86.06 86 LEU A N 1
ATOM 599 C CA . LEU A 1 86 ? 10.736 -5.388 -7.508 1.00 86.06 86 LEU A CA 1
ATOM 600 C C . LEU A 1 86 ? 10.240 -6.712 -6.903 1.00 86.06 86 LEU A C 1
ATOM 602 O O . LEU A 1 86 ? 9.155 -6.753 -6.327 1.00 86.06 86 LEU A O 1
ATOM 606 N N . ALA A 1 87 ? 11.058 -7.770 -6.928 1.00 87.94 87 ALA A N 1
ATOM 607 C CA . ALA A 1 87 ? 10.769 -9.021 -6.222 1.00 87.94 87 ALA A CA 1
ATOM 608 C C . ALA A 1 87 ? 10.536 -8.839 -4.711 1.00 87.94 87 ALA A C 1
ATOM 610 O O . ALA A 1 87 ? 9.619 -9.438 -4.151 1.00 87.94 87 ALA A O 1
ATOM 611 N N . ALA A 1 88 ? 11.337 -8.004 -4.047 1.00 88.62 88 ALA A N 1
ATOM 612 C CA . ALA A 1 88 ? 11.186 -7.732 -2.622 1.00 88.62 88 ALA A CA 1
ATOM 613 C C . ALA A 1 88 ? 9.893 -6.956 -2.341 1.00 88.62 88 ALA A C 1
ATOM 615 O O . ALA A 1 88 ? 9.181 -7.273 -1.388 1.00 88.62 88 ALA A O 1
ATOM 616 N N . ALA A 1 89 ? 9.553 -5.985 -3.196 1.00 87.69 89 ALA A N 1
ATOM 617 C CA . ALA A 1 89 ? 8.296 -5.248 -3.095 1.00 87.69 89 ALA A CA 1
ATOM 618 C C . ALA A 1 89 ? 7.078 -6.173 -3.264 1.00 87.69 89 ALA A C 1
ATOM 620 O O . ALA A 1 89 ? 6.139 -6.098 -2.472 1.00 87.69 89 ALA A O 1
ATOM 621 N N . LEU A 1 90 ? 7.116 -7.090 -4.238 1.00 89.88 90 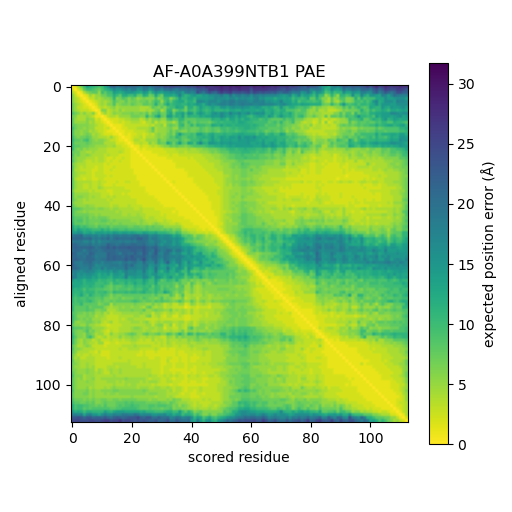LEU A N 1
ATOM 622 C CA . LEU A 1 90 ? 6.075 -8.106 -4.427 1.00 89.88 90 LEU A CA 1
ATOM 623 C C . LEU A 1 90 ? 5.973 -9.052 -3.226 1.00 89.88 90 LEU A C 1
ATOM 625 O O . LEU A 1 90 ? 4.872 -9.305 -2.748 1.00 89.88 90 LEU A O 1
ATOM 629 N N . TYR A 1 91 ? 7.103 -9.529 -2.698 1.00 91.81 91 TYR A N 1
ATOM 630 C CA . TYR A 1 91 ? 7.122 -10.374 -1.503 1.00 91.81 91 TYR A CA 1
ATOM 631 C C . TYR A 1 91 ? 6.480 -9.673 -0.297 1.00 91.81 91 TYR A C 1
ATOM 633 O O . TYR A 1 91 ? 5.611 -10.240 0.369 1.00 91.81 91 TYR A O 1
ATOM 641 N N . LEU A 1 92 ? 6.864 -8.419 -0.045 1.00 90.75 92 LEU A N 1
ATOM 642 C CA . LEU A 1 92 ? 6.288 -7.592 1.016 1.00 90.75 92 LEU A CA 1
ATOM 643 C C . LEU A 1 92 ? 4.785 -7.394 0.816 1.00 90.75 92 LEU A C 1
ATOM 645 O O . LEU A 1 92 ? 4.024 -7.541 1.771 1.00 90.75 92 LEU A O 1
ATOM 649 N N . LEU A 1 93 ? 4.353 -7.104 -0.414 1.00 90.88 93 LEU A N 1
ATOM 650 C CA . LEU A 1 93 ? 2.943 -6.944 -0.760 1.00 90.88 93 LEU A CA 1
ATOM 651 C C . LEU A 1 93 ? 2.149 -8.218 -0.464 1.00 90.88 93 LEU A C 1
ATOM 653 O O . LEU A 1 93 ? 1.132 -8.152 0.225 1.00 90.88 93 LEU A O 1
ATOM 657 N N . SER A 1 94 ? 2.624 -9.372 -0.931 1.00 94.69 94 SER A N 1
ATOM 658 C CA . SER A 1 94 ? 1.974 -10.662 -0.694 1.00 94.69 94 SER A CA 1
ATOM 659 C C . SER A 1 94 ? 1.910 -11.004 0.796 1.00 94.69 94 SER A C 1
ATOM 661 O O . SER A 1 94 ? 0.853 -11.388 1.292 1.00 94.69 94 SER A O 1
ATOM 663 N N . SER A 1 95 ? 3.007 -10.812 1.5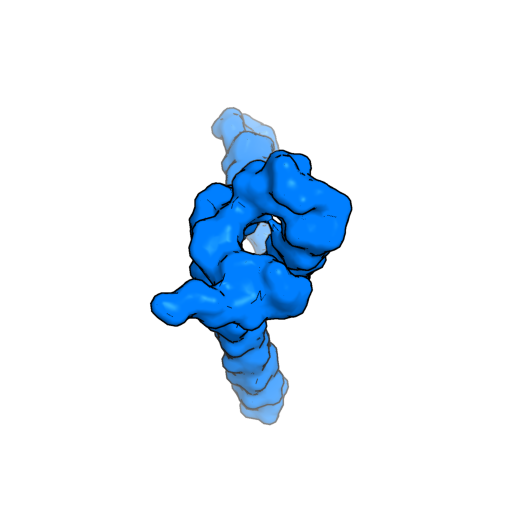32 1.00 93.56 95 SER A N 1
ATOM 664 C CA . SER A 1 95 ? 3.080 -11.093 2.971 1.00 93.56 95 SER A CA 1
ATOM 665 C C . SER A 1 95 ? 2.174 -10.168 3.797 1.00 93.56 95 SER A C 1
ATOM 667 O O . SER A 1 95 ? 1.438 -10.614 4.684 1.00 93.56 95 SER A O 1
ATOM 669 N N . ALA A 1 96 ? 2.146 -8.874 3.465 1.00 91.50 96 ALA A N 1
ATOM 670 C CA . ALA A 1 96 ? 1.262 -7.909 4.108 1.00 91.50 96 ALA A CA 1
ATOM 671 C C . ALA A 1 96 ? -0.214 -8.198 3.797 1.00 91.50 96 ALA A C 1
ATOM 673 O O . ALA A 1 96 ? -1.055 -8.122 4.696 1.00 91.50 96 ALA A O 1
ATOM 674 N N . ALA A 1 97 ? -0.527 -8.572 2.552 1.00 93.75 97 ALA A N 1
ATOM 675 C CA . ALA A 1 97 ? -1.872 -8.972 2.153 1.00 93.75 97 ALA A CA 1
ATOM 676 C C . ALA A 1 97 ? -2.326 -10.224 2.913 1.00 93.75 97 ALA A C 1
ATOM 678 O O . ALA A 1 97 ? -3.428 -10.233 3.461 1.00 93.75 97 ALA A O 1
ATOM 679 N N . TRP A 1 98 ? -1.462 -11.237 3.030 1.00 95.12 98 TRP A N 1
ATOM 680 C CA . TRP A 1 98 ? -1.745 -12.430 3.828 1.00 95.12 98 TRP A CA 1
ATOM 681 C C . TRP A 1 98 ? -2.021 -12.082 5.294 1.00 95.12 98 TRP A C 1
ATOM 683 O O . TRP A 1 98 ? -3.058 -12.453 5.837 1.00 95.12 98 TRP A O 1
ATOM 693 N N . THR A 1 99 ? -1.157 -11.270 5.906 1.00 93.00 99 THR A N 1
ATOM 694 C CA . THR A 1 99 ? -1.324 -10.814 7.296 1.00 93.00 99 THR A CA 1
ATOM 695 C C . THR A 1 99 ? -2.657 -10.089 7.505 1.00 93.00 99 THR A C 1
ATOM 697 O O . THR A 1 99 ? -3.305 -10.225 8.545 1.00 93.00 99 THR A O 1
ATOM 700 N N . LEU A 1 100 ? -3.081 -9.290 6.523 1.00 91.81 100 LEU A N 1
ATOM 701 C CA . LEU A 1 100 ? -4.352 -8.577 6.562 1.00 91.81 100 LEU A CA 1
ATOM 702 C C . LEU A 1 100 ? -5.542 -9.539 6.498 1.00 91.81 100 LEU A C 1
ATOM 704 O O . LEU A 1 100 ? -6.490 -9.381 7.269 1.00 91.81 100 LEU A O 1
ATOM 708 N N . VAL A 1 101 ? -5.477 -10.540 5.619 1.00 94.75 101 VAL A N 1
ATOM 709 C CA . VAL A 1 101 ? -6.498 -11.590 5.498 1.00 94.75 101 VAL A CA 1
ATOM 710 C C . VAL A 1 101 ? -6.588 -12.408 6.783 1.00 94.75 101 VAL A C 1
ATOM 712 O O . VAL A 1 101 ? -7.686 -12.577 7.309 1.00 94.75 101 VAL A O 1
ATOM 715 N N . GLU A 1 102 ? -5.456 -12.844 7.333 1.00 96.06 102 GLU A N 1
ATOM 716 C CA . GLU A 1 102 ? -5.396 -13.624 8.570 1.00 96.06 102 GLU A CA 1
ATOM 717 C C . GLU A 1 102 ? -6.019 -12.852 9.739 1.00 96.06 102 GLU A C 1
ATOM 719 O O . GLU A 1 102 ? -6.931 -13.339 10.408 1.00 96.06 102 GLU A O 1
ATOM 724 N N . ARG A 1 103 ? -5.630 -11.583 9.920 1.00 89.88 103 ARG A N 1
ATOM 725 C CA . ARG A 1 103 ? -6.230 -10.711 10.940 1.00 89.88 103 ARG A CA 1
ATOM 726 C C . ARG A 1 103 ? -7.725 -10.502 10.722 1.00 89.88 103 ARG A C 1
ATOM 728 O O . ARG A 1 103 ? -8.479 -10.482 11.694 1.00 89.88 103 ARG A O 1
ATOM 735 N N . ALA A 1 104 ? -8.170 -10.325 9.479 1.00 90.38 104 ALA A N 1
ATOM 736 C CA . ALA A 1 104 ? -9.586 -10.162 9.172 1.00 90.38 104 ALA A CA 1
ATOM 737 C C . ALA A 1 104 ? -10.384 -11.438 9.480 1.00 90.38 104 ALA A C 1
ATOM 739 O O . ALA A 1 104 ? -11.474 -11.348 10.045 1.00 90.38 104 ALA A O 1
ATOM 740 N N . ALA A 1 105 ? -9.840 -12.612 9.156 1.00 93.06 105 ALA A N 1
ATOM 741 C CA . ALA A 1 105 ? -10.440 -13.901 9.473 1.00 93.06 105 ALA A CA 1
ATOM 742 C C . ALA A 1 105 ? -10.529 -14.114 10.989 1.00 93.06 105 ALA A C 1
ATOM 744 O O . ALA A 1 105 ? -11.620 -14.353 11.501 1.00 93.06 105 ALA A O 1
ATOM 745 N N . LEU A 1 106 ? -9.429 -13.918 11.722 1.00 91.50 106 LEU A N 1
ATOM 746 C CA . LEU A 1 106 ? -9.395 -14.070 13.179 1.00 91.50 106 LEU A CA 1
ATOM 747 C C . LEU A 1 106 ? -10.374 -13.124 13.881 1.00 91.50 106 LEU A C 1
ATOM 749 O O . LEU A 1 106 ? -11.137 -13.563 14.734 1.00 91.50 106 LEU A O 1
ATOM 753 N N . ARG A 1 107 ? -10.445 -11.849 13.479 1.00 88.06 107 ARG A N 1
ATOM 754 C CA . ARG A 1 107 ? -11.424 -10.898 14.041 1.00 88.06 107 ARG A CA 1
ATOM 755 C C . ARG A 1 107 ? -12.867 -11.310 13.766 1.00 88.06 107 ARG A C 1
ATOM 757 O O . ARG A 1 107 ? -13.722 -11.148 14.628 1.00 88.06 107 ARG A O 1
ATOM 764 N N . ARG A 1 108 ? -13.144 -11.848 12.575 1.00 88.06 108 ARG A N 1
ATOM 765 C CA . ARG A 1 108 ? -14.470 -12.369 12.211 1.00 88.06 108 ARG A CA 1
ATOM 766 C C . ARG A 1 108 ? -14.833 -13.654 12.954 1.00 88.06 108 ARG A C 1
ATOM 768 O O . ARG A 1 108 ? -16.018 -13.955 13.044 1.00 88.06 108 ARG A O 1
ATOM 775 N N . LEU A 1 109 ? -13.855 -14.437 13.397 1.00 92.00 109 LEU A N 1
ATOM 776 C CA . LEU A 1 109 ? -14.080 -15.661 14.165 1.00 92.00 109 LEU A CA 1
ATOM 777 C C . LEU A 1 109 ? -14.262 -15.344 15.651 1.00 92.00 109 LEU A C 1
ATOM 779 O O . LEU A 1 109 ? -15.270 -15.738 16.221 1.00 92.00 109 LEU A O 1
ATOM 783 N N . LEU A 1 110 ? -13.355 -14.561 16.246 1.00 87.44 110 LEU A N 1
ATOM 784 C CA . LEU A 1 110 ? -13.443 -14.161 17.654 1.00 87.44 110 LEU A CA 1
ATOM 785 C C . LEU A 1 110 ? -14.646 -13.255 17.934 1.00 87.44 110 LEU A C 1
ATOM 787 O O . LEU A 1 110 ? -15.240 -13.370 18.989 1.00 87.44 110 LEU A O 1
ATOM 791 N N . GLY A 1 111 ? -15.032 -12.378 17.001 1.00 78.25 111 GLY A N 1
ATOM 792 C CA . GLY A 1 111 ? -16.226 -11.539 17.161 1.00 78.25 111 GLY A CA 1
ATOM 793 C C . GLY A 1 111 ? -17.558 -12.273 16.962 1.00 78.25 111 GLY A C 1
ATOM 794 O O . GLY A 1 111 ? -18.604 -11.645 17.080 1.00 78.25 111 GLY A O 1
ATOM 795 N N . ARG A 1 112 ? -17.535 -13.560 16.587 1.00 68.25 112 ARG A N 1
ATOM 796 C CA . ARG A 1 112 ? -18.726 -14.423 16.506 1.00 68.25 112 ARG A CA 1
ATOM 797 C C . ARG A 1 112 ? -18.881 -15.354 17.714 1.00 68.25 112 ARG A C 1
ATOM 799 O O . ARG A 1 112 ? -19.919 -16.003 17.800 1.00 68.25 112 ARG A O 1
ATOM 806 N N . ALA A 1 113 ? -17.860 -15.453 18.564 1.00 53.34 113 ALA A N 1
ATOM 807 C CA . ALA A 1 113 ? -17.887 -16.185 19.829 1.00 53.34 113 ALA A CA 1
ATOM 808 C C . ALA A 1 113 ? -18.357 -15.260 20.958 1.00 53.34 113 ALA A C 1
ATOM 810 O O . ALA A 1 113 ? -18.990 -15.786 21.897 1.00 53.34 113 ALA A O 1
#

pLDDT: mean 84.57, std 8.19, range [48.25, 96.06]

Foldseek 3Di:
DQDDDVNHRQQAALVNQVVVDDVSNVVNCVLLVLLVVLLVVVVVVVDVVVPDPDDDDPPDPCPVVVVVCVVCVSSVVSVVRRGGGNNVSVVSSVVSVVVSVVVVVVCVVVVVD

Secondary structure (DSSP, 8-state):
---EETTEETT-BHHHHTTT-HHHHHHHHHHHHHHHHHHHHHHHHHHHHH-SPPPP-TTSTTHHHHHHHHHHGGGHHHHHHHHSBHHHHHHHHHHHHHHHHHHHHHHHHHTT-

Organism: NCBI:txid33014